Protein AF-A0A0F9F7E4-F1 (afdb_monomer)

Solvent-accessible surface area (backbone atoms only — not comparable to full-atom values): 4914 Å² total; per-residue (Å²): 140,81,86,52,66,58,59,52,51,45,55,53,46,52,50,52,45,54,52,48,53,53,51,44,53,51,38,52,52,51,43,50,54,47,50,59,59,51,62,69,39,75,78,35,64,82,29,64,95,37,70,69,48,43,52,50,56,49,61,71,35,68,69,47,42,52,43,53,50,50,41,54,51,48,54,52,53,42,53,54,47,46,60,49,49,79,75,92

Organism: NCBI:txid412755

pLDDT: mean 93.76, std 8.55, range [45.44, 98.56]

Nearest PDB structures (foldseek):
  4zwt-assembly2_K  TM=7.876E-01  e=5.708E+00  Tequatrovirus T4
  5ofa-assembly1_A  TM=7.299E-01  e=7.260E+00  Homo sapiens
  7zch-assembly1_B  TM=4.681E-01  e=6.437E+00  Homo sapiens

Foldseek 3Di:
DPPCPPVVLLVVLVVLLVVLVVLLVVLVVVLVVLLVVQCPDPVVVVCPPPVVSSVVSLCVDPVNVVSVVVSVVSVVVNVVSVVVSVVD

Secondary structure (DSSP, 8-state):
--TTHHHHHHHHHHHHHHHHHHHHHHHHHHHHHHHHHHTTSGGGGGTTT-HHHHHHHHHHSHHHHHHHHHHHHHHHHHHHHHHHHTT-

Structure (mmCIF, N/CA/C/O backbone):
data_AF-A0A0F9F7E4-F1
#
_entry.id   AF-A0A0F9F7E4-F1
#
loop_
_atom_site.group_PDB
_atom_site.id
_atom_site.type_symbol
_atom_site.label_atom_id
_atom_site.label_alt_id
_atom_site.label_comp_id
_atom_site.label_asym_id
_atom_site.label_entity_id
_atom_site.label_seq_id
_atom_site.pdbx_PDB_ins_code
_atom_site.Cartn_x
_atom_site.Cartn_y
_atom_site.Cartn_z
_atom_site.occupancy
_atom_site.B_iso_or_equiv
_atom_site.auth_seq_id
_atom_site.auth_comp_id
_atom_site.auth_asym_id
_atom_site.auth_atom_id
_atom_site.pdbx_PDB_model_num
ATOM 1 N N . MET A 1 1 ? 27.161 8.016 -30.815 1.00 45.44 1 MET A N 1
ATOM 2 C CA . MET A 1 1 ? 26.800 8.016 -29.377 1.00 45.44 1 MET A CA 1
ATOM 3 C C . MET A 1 1 ? 25.804 6.891 -29.061 1.00 45.44 1 MET A C 1
ATOM 5 O O . MET A 1 1 ? 24.726 7.149 -28.553 1.00 45.44 1 MET A O 1
ATOM 9 N N . SER A 1 2 ? 26.149 5.634 -29.361 1.00 53.66 2 SER A N 1
ATOM 10 C CA . SER A 1 2 ? 25.325 4.438 -29.075 1.00 53.66 2 SER A CA 1
ATOM 11 C C . SER A 1 2 ? 25.765 3.699 -27.799 1.00 53.66 2 SER A C 1
ATOM 13 O O . SER A 1 2 ? 25.351 2.571 -27.543 1.00 53.66 2 SER A O 1
ATOM 15 N N . GLY A 1 3 ? 26.631 4.325 -26.996 1.00 58.81 3 GLY A N 1
ATOM 16 C CA . GLY A 1 3 ? 27.169 3.746 -25.773 1.00 58.81 3 GLY A CA 1
ATOM 17 C C . GLY A 1 3 ? 26.123 3.721 -24.662 1.00 58.81 3 GLY A C 1
ATOM 18 O O . GLY A 1 3 ? 25.931 4.719 -23.979 1.00 58.81 3 GLY A O 1
ATOM 19 N N . ASN A 1 4 ? 25.503 2.556 -24.474 1.00 81.69 4 ASN A N 1
ATOM 20 C CA . ASN A 1 4 ? 24.729 2.146 -23.297 1.00 81.69 4 ASN A CA 1
ATOM 21 C C . ASN A 1 4 ? 23.245 2.572 -23.186 1.00 81.69 4 ASN A C 1
ATOM 23 O O . ASN A 1 4 ? 22.764 2.897 -22.100 1.00 81.69 4 ASN A O 1
ATOM 27 N N . THR A 1 5 ? 22.465 2.472 -24.269 1.00 89.00 5 THR A N 1
ATOM 28 C CA . THR A 1 5 ? 20.988 2.578 -24.196 1.00 89.00 5 THR A CA 1
ATOM 29 C C . THR A 1 5 ? 20.381 1.585 -23.196 1.00 89.00 5 THR A C 1
ATOM 31 O O . THR A 1 5 ? 19.502 1.950 -22.423 1.00 89.00 5 THR A O 1
ATOM 34 N N . ARG A 1 6 ? 20.885 0.343 -23.158 1.00 89.50 6 ARG A N 1
ATOM 35 C CA . ARG A 1 6 ? 20.422 -0.719 -22.246 1.00 89.50 6 ARG A CA 1
ATOM 36 C C . ARG A 1 6 ? 20.575 -0.323 -20.772 1.00 89.50 6 ARG A C 1
ATOM 38 O O . ARG A 1 6 ? 19.618 -0.421 -20.014 1.00 89.50 6 ARG A O 1
ATOM 45 N N . GLY A 1 7 ? 21.746 0.172 -20.372 1.00 90.94 7 GLY A N 1
ATOM 46 C CA . GLY A 1 7 ? 21.994 0.635 -19.006 1.00 90.94 7 GLY A CA 1
ATOM 47 C C . GLY A 1 7 ? 21.169 1.865 -18.643 1.00 90.94 7 GLY A C 1
ATOM 48 O O . GLY A 1 7 ? 20.608 1.905 -17.554 1.00 90.94 7 GLY A O 1
ATOM 49 N N . LYS A 1 8 ? 20.984 2.810 -19.574 1.00 92.88 8 LYS A N 1
ATOM 50 C CA . LYS A 1 8 ? 20.095 3.961 -19.350 1.00 92.88 8 LYS A CA 1
ATOM 51 C C . LYS A 1 8 ? 18.646 3.538 -19.121 1.00 92.88 8 LYS A C 1
ATOM 53 O O . LYS A 1 8 ? 17.999 4.052 -18.215 1.00 92.88 8 LYS A O 1
ATOM 58 N N . LEU A 1 9 ? 18.145 2.564 -19.883 1.00 92.56 9 LEU A N 1
ATOM 59 C CA . LEU A 1 9 ? 16.816 2.000 -19.645 1.00 92.56 9 LEU A CA 1
ATOM 60 C C . LEU A 1 9 ? 16.724 1.361 -18.252 1.00 92.56 9 LEU A C 1
ATOM 62 O O . LEU A 1 9 ? 15.763 1.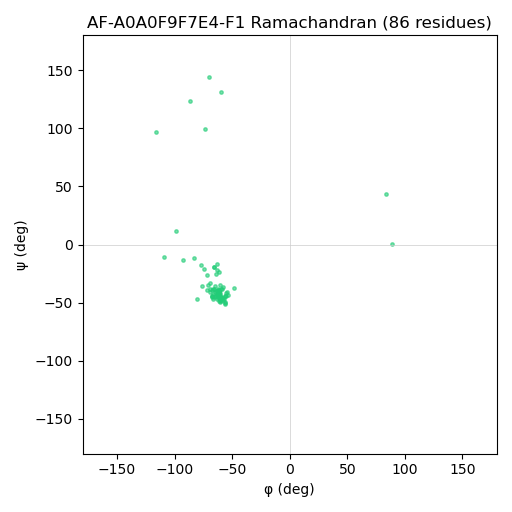635 -17.537 1.00 92.56 9 LEU A O 1
ATOM 66 N N . LYS A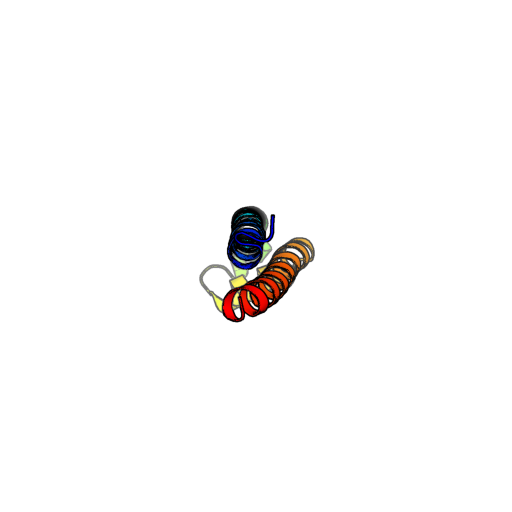 1 10 ? 17.733 0.588 -17.824 1.00 91.38 10 LYS A N 1
ATOM 67 C CA . LYS A 1 10 ? 17.764 0.015 -16.466 1.00 91.38 10 LYS A CA 1
ATOM 68 C C . LYS A 1 10 ? 17.704 1.078 -15.376 1.00 91.38 10 LYS A C 1
ATOM 70 O O . LYS A 1 10 ? 16.880 0.947 -14.479 1.00 91.38 10 LYS A O 1
ATOM 75 N N . GLU A 1 11 ? 18.515 2.131 -15.481 1.00 92.88 11 GLU A N 1
ATOM 76 C CA . GLU A 1 11 ? 18.518 3.248 -14.525 1.00 92.88 11 GLU A CA 1
ATOM 77 C C . GLU A 1 11 ? 17.121 3.878 -14.393 1.00 92.88 11 GLU A C 1
ATOM 79 O O . GLU A 1 11 ? 16.643 4.117 -13.283 1.00 92.88 11 GLU A O 1
ATOM 84 N N . HIS A 1 12 ? 16.431 4.101 -15.517 1.00 94.31 12 HIS A N 1
ATOM 85 C CA . HIS A 1 12 ? 15.084 4.670 -15.507 1.00 94.31 12 HIS A CA 1
ATOM 86 C C . HIS A 1 12 ? 14.045 3.725 -14.888 1.00 94.31 12 HIS A C 1
ATOM 88 O O . HIS A 1 12 ? 13.245 4.174 -14.067 1.00 94.31 12 HIS A O 1
ATOM 94 N N . PHE A 1 13 ? 14.061 2.431 -15.220 1.00 93.56 13 PHE A N 1
ATOM 95 C CA . PHE A 1 13 ? 13.125 1.462 -14.632 1.00 93.56 13 PHE A CA 1
ATOM 96 C C . PHE A 1 13 ? 13.396 1.199 -13.144 1.00 93.56 13 PHE A C 1
ATOM 98 O O . PHE A 1 13 ? 12.450 1.041 -12.377 1.00 93.56 13 PHE A O 1
ATOM 105 N N . GLU A 1 14 ? 14.653 1.245 -12.705 1.00 91.19 14 GLU A N 1
ATOM 106 C CA . GLU A 1 14 ? 15.001 1.220 -11.279 1.00 91.19 14 GLU A CA 1
ATOM 107 C C . GLU A 1 14 ? 14.489 2.478 -10.553 1.00 91.19 14 GLU A C 1
ATOM 109 O O . GLU A 1 14 ? 14.059 2.411 -9.403 1.00 91.19 14 GLU A O 1
ATOM 114 N N . GLY A 1 15 ? 14.504 3.638 -11.218 1.00 93.81 15 GLY A N 1
ATOM 115 C CA . GLY A 1 15 ? 13.867 4.857 -10.714 1.00 93.81 15 GLY A CA 1
ATOM 116 C C . GLY A 1 15 ? 12.349 4.715 -10.561 1.00 93.81 15 GLY A C 1
ATOM 117 O O . GLY A 1 15 ? 11.797 5.112 -9.537 1.00 93.81 15 GLY A O 1
ATOM 118 N N . VAL A 1 16 ? 11.675 4.103 -11.543 1.00 94.75 16 VAL A N 1
ATOM 119 C CA . VAL A 1 16 ? 10.233 3.803 -11.468 1.00 94.75 16 VAL A CA 1
ATOM 120 C C . VAL A 1 16 ? 9.928 2.883 -10.285 1.00 94.75 16 VAL A C 1
ATOM 122 O O . VAL A 1 16 ? 9.060 3.221 -9.485 1.00 94.75 16 VAL A O 1
ATOM 125 N N . HIS A 1 17 ? 10.670 1.782 -10.137 1.00 93.56 17 HIS A N 1
ATOM 126 C CA . HIS A 1 17 ? 10.502 0.835 -9.029 1.00 93.56 17 HIS A CA 1
ATOM 127 C C . HIS A 1 17 ? 10.641 1.527 -7.664 1.00 93.56 17 HIS A C 1
ATOM 129 O O . HIS A 1 17 ? 9.732 1.469 -6.840 1.00 93.56 17 HIS A O 1
ATOM 135 N N . ARG A 1 18 ? 11.716 2.305 -7.464 1.00 94.81 18 ARG A N 1
ATOM 136 C CA . ARG A 1 18 ? 11.948 3.054 -6.215 1.00 94.81 18 ARG A CA 1
ATOM 137 C C . ARG A 1 18 ? 10.840 4.056 -5.889 1.00 94.81 18 ARG A C 1
ATOM 139 O O . ARG A 1 18 ? 10.485 4.224 -4.724 1.00 94.81 18 ARG A O 1
ATOM 146 N N . ASN A 1 19 ? 10.289 4.725 -6.901 1.00 96.69 19 ASN A N 1
ATOM 147 C CA . ASN A 1 19 ? 9.165 5.637 -6.698 1.00 96.69 19 ASN A CA 1
ATOM 148 C C . ASN A 1 19 ? 7.897 4.881 -6.289 1.00 96.69 19 ASN A C 1
ATOM 150 O O . ASN A 1 19 ? 7.161 5.352 -5.423 1.00 96.69 19 ASN A O 1
ATOM 154 N N . ILE A 1 20 ? 7.644 3.709 -6.879 1.00 97.19 20 ILE A N 1
ATOM 155 C CA . ILE A 1 20 ? 6.500 2.881 -6.494 1.00 97.19 20 ILE A CA 1
ATOM 156 C C . ILE A 1 20 ? 6.673 2.352 -5.066 1.00 97.19 20 ILE A C 1
ATOM 158 O O . ILE A 1 20 ? 5.723 2.451 -4.291 1.00 97.19 20 ILE A O 1
ATOM 162 N N . ASP A 1 21 ? 7.866 1.903 -4.674 1.00 96.38 21 ASP A N 1
ATOM 163 C CA . ASP A 1 21 ? 8.162 1.505 -3.290 1.00 96.38 21 ASP A CA 1
ATOM 164 C C . ASP A 1 21 ? 7.860 2.630 -2.291 1.00 96.38 21 ASP A C 1
ATOM 166 O O . ASP A 1 21 ? 7.225 2.406 -1.256 1.00 96.38 21 ASP A O 1
ATOM 170 N N . TRP A 1 22 ? 8.258 3.865 -2.612 1.00 98.06 22 TRP A N 1
ATOM 171 C CA . TRP A 1 22 ? 7.958 5.032 -1.781 1.00 98.06 22 TRP A CA 1
ATOM 172 C C . TRP A 1 22 ? 6.450 5.297 -1.678 1.00 98.06 22 TRP A C 1
ATOM 174 O O . TRP A 1 22 ? 5.934 5.542 -0.585 1.00 98.06 22 TRP A O 1
ATOM 184 N N . CYS A 1 23 ? 5.715 5.190 -2.785 1.00 98.25 23 CYS A N 1
ATOM 185 C CA . CYS A 1 23 ? 4.259 5.303 -2.770 1.00 98.25 23 CYS A CA 1
ATOM 186 C C . CYS A 1 23 ? 3.602 4.191 -1.934 1.00 98.25 23 CYS A C 1
ATOM 188 O O . CYS A 1 23 ? 2.709 4.476 -1.136 1.00 98.25 23 CYS A O 1
ATOM 190 N N . LEU A 1 24 ? 4.052 2.939 -2.072 1.00 98.25 24 LEU A N 1
ATOM 191 C CA . LEU A 1 24 ? 3.546 1.798 -1.302 1.00 98.25 24 LEU A CA 1
ATOM 192 C C . LEU A 1 24 ? 3.796 1.969 0.199 1.00 98.25 24 LEU A C 1
ATOM 194 O O . LEU A 1 24 ? 2.907 1.671 0.997 1.00 98.25 24 LEU A O 1
ATOM 198 N N . HIS A 1 25 ? 4.957 2.507 0.588 1.00 98.06 25 HIS A N 1
ATOM 199 C CA . HIS A 1 25 ? 5.246 2.858 1.978 1.00 98.06 25 HIS A CA 1
ATOM 200 C C . HIS A 1 25 ? 4.199 3.822 2.552 1.00 98.06 25 HIS A C 1
ATOM 202 O O . HIS A 1 25 ? 3.649 3.571 3.627 1.00 98.06 25 HIS A O 1
ATOM 208 N N . HIS A 1 26 ? 3.897 4.909 1.837 1.00 98.44 26 HIS A N 1
ATOM 209 C CA . HIS A 1 26 ? 2.928 5.904 2.307 1.00 98.44 26 HIS A CA 1
ATOM 210 C C . HIS A 1 26 ? 1.500 5.380 2.306 1.00 98.44 26 HIS A C 1
ATOM 212 O O . HIS A 1 26 ? 0.774 5.634 3.261 1.00 98.44 26 HIS A O 1
ATOM 218 N N . ILE A 1 27 ? 1.112 4.585 1.309 1.00 98.44 27 ILE A N 1
ATOM 219 C CA . ILE A 1 27 ? -0.199 3.924 1.284 1.00 98.44 27 ILE A CA 1
ATOM 220 C C . ILE A 1 27 ? -0.370 3.006 2.495 1.00 98.44 27 ILE A C 1
ATOM 222 O O . ILE A 1 27 ? -1.406 3.065 3.156 1.00 98.44 27 ILE A O 1
ATOM 226 N N . ALA A 1 28 ? 0.645 2.204 2.830 1.00 98.19 28 ALA A N 1
ATOM 227 C CA . ALA A 1 28 ? 0.605 1.347 4.011 1.00 98.19 28 ALA A CA 1
ATOM 228 C C . ALA A 1 28 ? 0.461 2.174 5.299 1.00 98.19 28 ALA A C 1
ATOM 230 O O . ALA A 1 28 ? -0.373 1.862 6.146 1.00 98.19 28 ALA A O 1
ATOM 231 N N . LYS A 1 29 ? 1.207 3.281 5.429 1.00 98.56 29 LYS A N 1
ATOM 232 C CA . LYS A 1 29 ? 1.061 4.206 6.565 1.00 98.56 29 LYS A CA 1
ATOM 233 C C . LYS A 1 29 ? -0.329 4.836 6.632 1.00 98.56 29 LYS A C 1
ATOM 235 O O . LYS A 1 29 ? -0.891 4.925 7.721 1.00 98.56 29 LYS A O 1
ATOM 240 N N . SER A 1 30 ? -0.898 5.242 5.500 1.00 98.44 30 SER A N 1
ATOM 241 C CA . SER A 1 30 ? -2.264 5.763 5.432 1.00 98.44 30 SER A CA 1
ATOM 242 C C . SER A 1 30 ? -3.294 4.716 5.856 1.00 98.44 30 SER A C 1
ATOM 244 O O . SER A 1 30 ? -4.183 5.045 6.636 1.00 98.44 30 SER A O 1
ATOM 246 N N . ALA A 1 31 ? -3.155 3.463 5.410 1.00 98.25 31 ALA A N 1
ATOM 247 C CA . ALA A 1 31 ? -4.023 2.364 5.830 1.00 98.25 31 ALA A CA 1
ATOM 248 C C . ALA A 1 31 ? -3.971 2.162 7.354 1.00 98.25 31 ALA A C 1
ATOM 250 O O . ALA A 1 31 ? -5.018 2.146 7.992 1.00 98.25 31 ALA A O 1
ATOM 251 N N . THR A 1 32 ? -2.775 2.147 7.955 1.00 98.12 32 THR A N 1
ATOM 252 C CA . THR A 1 32 ? -2.619 2.052 9.417 1.00 98.12 32 THR A CA 1
ATOM 253 C C . THR A 1 32 ? -3.255 3.230 10.159 1.00 98.12 32 THR A C 1
ATOM 25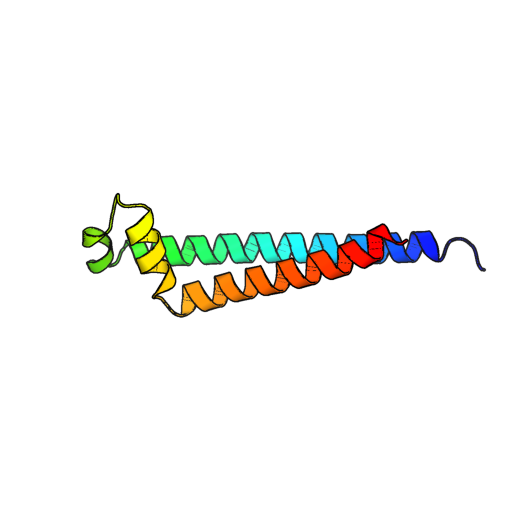5 O O . THR A 1 32 ? -3.880 3.040 11.197 1.00 98.12 32 THR A O 1
ATOM 258 N N . LEU A 1 33 ?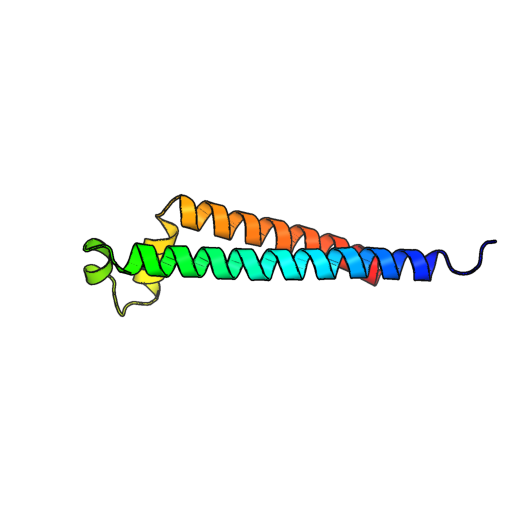 -3.132 4.463 9.653 1.00 98.56 33 LEU A N 1
ATOM 259 C CA . LEU A 1 33 ? -3.794 5.620 10.274 1.00 98.56 33 LEU A CA 1
ATOM 260 C C . LEU A 1 33 ? -5.322 5.477 10.254 1.00 98.56 33 LEU A C 1
ATOM 262 O O . LEU A 1 33 ? -5.989 5.829 11.229 1.00 98.56 33 LEU A O 1
ATOM 266 N N . ILE A 1 34 ? -5.869 4.933 9.166 1.00 98.12 34 ILE A N 1
ATOM 267 C CA . ILE A 1 34 ? -7.297 4.634 9.048 1.00 98.12 34 ILE A CA 1
ATOM 268 C C . ILE A 1 34 ? -7.690 3.528 10.034 1.00 98.12 34 ILE A C 1
ATOM 270 O O . ILE A 1 34 ? -8.650 3.715 10.773 1.00 98.12 34 ILE A O 1
ATOM 274 N N . GLU A 1 35 ? -6.938 2.428 10.118 1.00 97.69 35 GLU A N 1
ATOM 275 C CA . GLU A 1 35 ? -7.172 1.341 11.087 1.00 97.69 35 GLU A CA 1
ATOM 276 C C . GLU A 1 35 ? -7.178 1.856 12.530 1.00 97.69 35 GLU A C 1
ATOM 278 O O . GLU A 1 35 ? -8.085 1.530 13.295 1.00 97.69 35 GLU A O 1
ATOM 283 N N . VAL A 1 36 ? -6.225 2.723 12.895 1.00 97.75 36 VAL A N 1
ATOM 284 C CA . VAL A 1 36 ? -6.168 3.356 14.223 1.00 97.75 36 VAL A CA 1
ATOM 285 C C . VAL A 1 36 ? -7.413 4.201 14.479 1.00 97.75 36 VAL A C 1
ATOM 287 O O . VAL A 1 36 ? -7.995 4.115 15.559 1.00 97.75 36 VAL A O 1
ATOM 290 N N . SER A 1 37 ? -7.846 4.995 13.497 1.00 97.75 37 SER A N 1
ATOM 291 C CA . SER A 1 37 ? -9.062 5.805 13.619 1.00 97.75 37 SER A CA 1
ATOM 292 C C . SER A 1 37 ? -10.321 4.941 13.742 1.00 97.75 37 SER A C 1
ATOM 294 O O . SER A 1 37 ? -11.207 5.263 14.529 1.00 97.75 37 SER A O 1
ATOM 296 N N . LEU A 1 38 ? -10.417 3.858 12.972 1.00 97.19 38 LEU A N 1
ATOM 297 C CA . LEU A 1 38 ? -11.559 2.942 12.971 1.00 97.19 38 LEU A CA 1
ATOM 298 C C . LEU A 1 38 ? -11.623 2.110 14.257 1.00 97.19 38 LEU A C 1
ATOM 300 O O . LEU A 1 38 ? -12.706 1.889 14.792 1.00 97.19 38 LEU A O 1
ATOM 304 N N . SER A 1 39 ? -10.468 1.745 14.816 1.00 96.94 39 SER A N 1
ATOM 305 C CA . SER A 1 39 ? -10.353 1.010 16.083 1.00 96.94 39 SER A CA 1
ATOM 306 C C . SER A 1 39 ? -10.895 1.771 17.299 1.00 96.94 39 SER A C 1
ATOM 308 O O . SER A 1 39 ? -11.134 1.182 18.355 1.00 96.94 39 SER A O 1
ATOM 310 N N . GLN A 1 40 ? -11.080 3.089 17.176 1.00 96.31 40 GLN A N 1
ATOM 311 C CA . GLN A 1 40 ? -11.668 3.934 18.220 1.00 96.31 40 GLN A CA 1
ATOM 312 C C . GLN A 1 40 ? -13.202 3.918 18.206 1.00 96.31 40 GLN A C 1
ATOM 314 O O . GLN A 1 40 ? -13.825 4.417 19.144 1.00 96.31 40 GLN A O 1
ATOM 319 N N . LEU A 1 41 ? -13.828 3.364 17.163 1.00 96.25 41 LEU A N 1
ATOM 320 C CA . LEU A 1 41 ? -15.281 3.299 17.066 1.00 96.25 41 LEU A CA 1
ATOM 321 C C . LEU A 1 41 ? -15.854 2.299 18.084 1.00 96.25 41 LEU A C 1
ATOM 323 O O . LEU A 1 41 ? -15.269 1.233 18.290 1.00 96.25 41 LEU A O 1
ATOM 327 N N . PRO A 1 42 ? -17.033 2.577 18.676 1.00 96.50 42 PRO A N 1
ATOM 328 C CA . PRO A 1 42 ? -17.691 1.634 19.580 1.00 96.50 42 PRO A CA 1
ATOM 329 C C . PRO A 1 42 ? -17.927 0.261 18.940 1.00 96.50 42 PRO A C 1
ATOM 331 O O . PRO A 1 42 ? -17.638 -0.752 19.562 1.00 96.50 42 PRO A O 1
ATOM 334 N N . ALA A 1 43 ? -18.349 0.237 17.670 1.00 94.94 43 ALA A N 1
ATOM 335 C CA . ALA A 1 43 ? -18.605 -0.993 16.916 1.00 94.94 43 ALA A CA 1
ATOM 336 C C . ALA A 1 43 ? -17.353 -1.868 16.715 1.00 94.94 43 ALA A C 1
ATOM 338 O O . ALA A 1 43 ? -17.470 -3.071 16.510 1.00 94.94 43 ALA A O 1
ATOM 339 N N . PHE A 1 44 ? -16.147 -1.291 16.804 1.00 96.75 44 PHE A N 1
ATOM 340 C CA . PHE A 1 44 ? -14.920 -2.080 16.737 1.00 96.75 44 PHE A CA 1
ATOM 341 C C . PHE A 1 44 ? -14.703 -2.920 18.006 1.00 96.75 44 PHE A C 1
ATOM 343 O O . PHE A 1 44 ? -14.077 -3.975 17.951 1.00 96.75 44 PHE A O 1
ATOM 350 N N . GLN A 1 45 ? -15.239 -2.500 19.162 1.00 94.19 45 GLN A N 1
ATOM 351 C CA . GLN A 1 45 ? -15.063 -3.252 20.412 1.00 94.19 45 GLN A CA 1
ATOM 352 C C . GLN A 1 45 ? -15.717 -4.639 20.358 1.00 94.19 45 GLN A C 1
ATOM 354 O O . GLN A 1 45 ? -15.241 -5.550 21.028 1.00 94.19 45 GLN A O 1
ATOM 359 N N . ASP A 1 46 ? -16.743 -4.813 19.521 1.00 94.81 46 ASP A N 1
ATOM 360 C CA . ASP A 1 46 ? -17.445 -6.087 19.336 1.00 94.81 46 ASP A CA 1
ATOM 361 C C . ASP A 1 46 ? -16.632 -7.111 18.523 1.00 94.81 46 ASP A C 1
ATOM 363 O O . ASP A 1 46 ? -16.887 -8.316 18.593 1.00 94.81 46 ASP A O 1
ATOM 367 N N . VAL A 1 47 ? -15.655 -6.640 17.740 1.00 96.00 47 VAL A N 1
ATOM 368 C CA . VAL A 1 47 ? -14.802 -7.475 16.875 1.00 96.00 47 VAL A CA 1
ATOM 369 C C . VAL A 1 47 ? -13.359 -7.581 17.368 1.00 96.00 47 VAL A C 1
ATOM 371 O O . VAL A 1 47 ? -12.609 -8.419 16.873 1.00 96.00 47 VAL A O 1
ATOM 374 N N . LYS A 1 48 ? -12.979 -6.763 18.353 1.00 95.06 48 LYS A N 1
ATOM 375 C CA . LYS A 1 48 ? -11.615 -6.665 18.867 1.00 95.06 48 LYS A CA 1
ATOM 376 C C . LYS A 1 48 ? -11.102 -7.997 19.432 1.00 95.06 48 LYS A C 1
ATOM 378 O O . LYS A 1 48 ? -11.749 -8.615 20.277 1.00 95.06 48 LYS A O 1
ATOM 383 N N . GLY A 1 49 ? -9.898 -8.393 19.030 1.00 94.62 49 GLY A N 1
ATOM 384 C CA . GLY A 1 49 ? -9.235 -9.642 19.413 1.00 94.62 49 GLY A CA 1
ATOM 385 C C . GLY A 1 49 ? -9.543 -10.836 18.504 1.00 94.62 49 GLY A C 1
ATOM 386 O O . GLY A 1 49 ? -9.036 -11.927 18.761 1.00 94.62 49 GLY A O 1
ATOM 387 N N . ASP A 1 50 ? -10.353 -10.652 17.458 1.00 96.69 50 ASP A N 1
ATOM 388 C CA . ASP A 1 50 ? -10.602 -11.644 16.408 1.0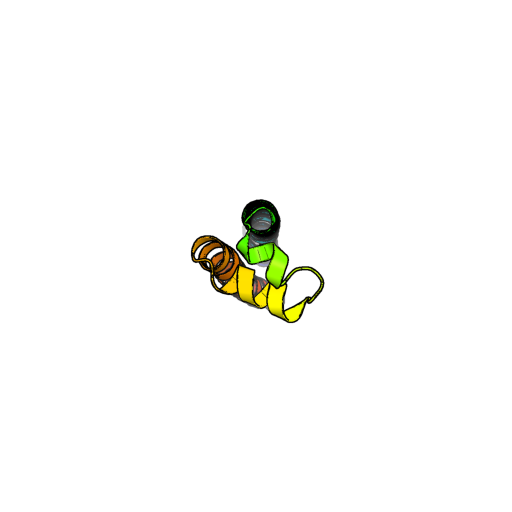0 96.69 50 ASP A CA 1
ATOM 389 C C . ASP A 1 50 ? -10.090 -11.099 15.070 1.00 96.69 50 ASP A C 1
ATOM 391 O O . ASP A 1 50 ? -10.794 -10.360 14.383 1.00 96.69 50 ASP A O 1
ATOM 395 N N . ASP A 1 51 ? -8.868 -11.487 14.689 1.00 95.00 51 ASP A N 1
ATOM 396 C CA . ASP A 1 51 ? -8.164 -10.982 13.499 1.00 95.00 51 ASP A CA 1
ATOM 397 C C . ASP A 1 51 ? -9.030 -10.994 12.229 1.00 95.00 51 ASP A C 1
ATOM 399 O O . ASP A 1 51 ? -8.973 -10.074 11.414 1.00 95.00 51 ASP A O 1
ATOM 403 N N . LYS A 1 52 ? -9.870 -12.025 12.050 1.00 96.00 52 LYS A N 1
ATOM 404 C CA . LYS A 1 52 ? -10.729 -12.143 10.862 1.00 96.00 52 LYS A CA 1
ATOM 405 C C . LYS A 1 52 ? -11.863 -11.130 10.885 1.00 96.00 52 LYS A C 1
ATOM 407 O O . LYS A 1 52 ? -12.229 -10.606 9.832 1.00 96.00 52 LYS A O 1
ATOM 412 N N . LYS A 1 53 ? -12.449 -10.882 12.057 1.00 96.50 53 LYS A N 1
ATOM 413 C CA . LYS A 1 53 ? -13.525 -9.897 12.207 1.00 96.50 53 LYS A CA 1
ATOM 414 C C . LYS A 1 53 ? -12.990 -8.473 12.196 1.00 96.50 53 LYS A C 1
ATOM 416 O O . LYS A 1 53 ? -13.647 -7.614 11.619 1.00 96.50 53 LYS A O 1
ATOM 421 N N . GLU A 1 54 ? -11.810 -8.229 12.761 1.00 96.75 54 GLU A N 1
ATOM 422 C CA . GLU A 1 54 ? -11.129 -6.935 12.652 1.00 96.75 54 GLU A CA 1
ATOM 423 C C . GLU A 1 54 ? -10.815 -6.606 11.188 1.00 96.75 54 GLU A C 1
ATOM 425 O O . GLU A 1 54 ? -11.171 -5.533 10.699 1.00 96.75 54 GLU A O 1
ATOM 430 N N . GLU A 1 55 ? -10.233 -7.554 10.446 1.00 95.31 55 GLU A N 1
ATOM 431 C CA . GLU A 1 55 ? -9.948 -7.372 9.021 1.00 95.31 55 GLU A CA 1
ATOM 432 C C . GLU A 1 55 ? -11.233 -7.139 8.210 1.00 95.31 55 GLU A C 1
ATOM 434 O O . GLU A 1 55 ? -11.267 -6.264 7.341 1.00 95.31 55 GLU A O 1
ATOM 439 N N . ALA A 1 56 ? -12.302 -7.893 8.491 1.00 96.81 56 ALA A N 1
ATOM 440 C CA . ALA A 1 56 ? -13.600 -7.695 7.850 1.00 96.81 56 ALA A CA 1
ATOM 441 C C . ALA A 1 56 ? -14.170 -6.299 8.144 1.00 96.81 56 ALA A C 1
ATOM 443 O O . ALA A 1 56 ? -14.579 -5.611 7.211 1.00 96.81 56 ALA A O 1
ATOM 444 N N . PHE A 1 57 ? -14.111 -5.854 9.402 1.00 97.50 57 PHE A N 1
ATOM 445 C CA . PHE A 1 57 ? -14.552 -4.525 9.815 1.00 97.50 57 PHE A CA 1
ATOM 446 C C . PHE A 1 57 ? -13.823 -3.434 9.026 1.00 97.50 57 PHE A C 1
ATOM 448 O O . PHE A 1 57 ? -14.465 -2.595 8.398 1.00 97.50 57 PHE A O 1
ATOM 455 N N . PHE A 1 58 ? -12.488 -3.471 8.959 1.00 97.38 58 PHE A N 1
ATOM 456 C CA . PHE A 1 58 ? -11.729 -2.491 8.173 1.00 97.38 58 PHE A CA 1
ATOM 457 C C . PHE A 1 58 ? -12.092 -2.538 6.686 1.00 97.38 58 PHE A C 1
ATOM 459 O O . PHE A 1 58 ? -12.283 -1.491 6.062 1.00 97.38 58 PHE A O 1
ATOM 466 N N . LYS A 1 59 ? -12.247 -3.738 6.116 1.00 95.75 59 LYS A N 1
ATOM 467 C CA . LYS A 1 59 ? -12.628 -3.925 4.711 1.00 95.75 59 LYS A CA 1
ATOM 468 C C . LYS A 1 59 ? -14.032 -3.442 4.382 1.00 95.75 59 LYS A C 1
ATOM 470 O O . LYS A 1 59 ? -14.282 -3.209 3.207 1.00 95.75 59 LYS A O 1
ATOM 475 N N . GLU A 1 60 ? -14.933 -3.267 5.340 1.00 96.12 60 GLU A N 1
ATOM 476 C CA . GLU A 1 60 ? -16.257 -2.680 5.093 1.00 96.12 60 GLU A CA 1
ATOM 477 C C . GLU A 1 60 ? -16.208 -1.150 4.947 1.00 96.12 60 GLU A C 1
ATOM 479 O O . GLU A 1 60 ? -17.123 -0.549 4.381 1.00 96.12 60 GLU A O 1
ATOM 484 N N . HIS A 1 61 ? -15.126 -0.499 5.388 1.00 96.88 61 HIS A N 1
ATOM 485 C CA . HIS A 1 61 ? -15.018 0.956 5.358 1.00 96.88 61 HIS A CA 1
ATOM 486 C C . HIS A 1 61 ? -14.481 1.494 4.014 1.00 96.88 61 HIS A C 1
ATOM 488 O O . HIS A 1 61 ? -13.345 1.188 3.634 1.00 96.88 61 HIS A O 1
ATOM 494 N N . PRO A 1 62 ? -15.215 2.398 3.323 1.00 97.44 62 PRO A N 1
ATOM 495 C CA . PRO A 1 62 ? -14.856 2.858 1.975 1.00 97.44 62 PRO A CA 1
ATOM 496 C C . PRO A 1 62 ? -13.466 3.493 1.847 1.00 97.44 62 PRO A C 1
ATOM 498 O O . PRO A 1 62 ? -12.790 3.308 0.839 1.00 97.44 62 PRO A O 1
ATOM 501 N N . MET A 1 63 ? -13.010 4.237 2.861 1.00 97.00 63 MET A N 1
ATOM 502 C CA . MET A 1 63 ? -11.691 4.882 2.819 1.00 97.00 63 MET A CA 1
ATOM 503 C C . MET A 1 63 ? -10.555 3.854 2.900 1.00 97.00 63 MET A C 1
ATOM 505 O O . MET A 1 63 ? -9.575 3.954 2.162 1.00 97.00 63 MET A O 1
ATOM 509 N N . TYR A 1 64 ? -10.704 2.838 3.753 1.00 97.94 64 TYR A N 1
ATOM 510 C CA . TYR A 1 64 ? -9.739 1.745 3.849 1.00 97.94 64 TYR A CA 1
ATOM 511 C C . TYR A 1 64 ? -9.699 0.938 2.546 1.00 97.94 64 TYR A C 1
ATOM 513 O O . TYR A 1 64 ? -8.620 0.679 2.008 1.00 97.94 64 TYR A O 1
ATOM 521 N N . GLN A 1 65 ? -10.871 0.626 1.979 1.00 97.94 65 GLN A N 1
ATOM 522 C CA . GLN A 1 65 ? -10.987 -0.021 0.669 1.00 97.94 65 GLN A CA 1
ATOM 523 C C . GLN A 1 65 ? -10.287 0.781 -0.434 1.00 97.94 65 GLN A C 1
ATOM 525 O O . GLN A 1 65 ? -9.534 0.213 -1.224 1.00 97.94 65 GLN A O 1
ATOM 530 N N . ALA A 1 66 ? -10.505 2.097 -0.495 1.00 97.94 66 ALA A N 1
ATOM 531 C CA . ALA A 1 66 ? -9.908 2.952 -1.517 1.00 97.94 66 ALA A CA 1
ATOM 532 C C . ALA A 1 66 ? -8.373 2.974 -1.424 1.00 97.94 66 ALA A C 1
ATOM 534 O O . ALA A 1 66 ? -7.687 2.784 -2.431 1.00 97.94 66 ALA A O 1
ATOM 535 N N . VAL A 1 67 ? -7.829 3.151 -0.216 1.00 98.00 67 VAL A N 1
ATOM 536 C CA . VAL A 1 67 ? -6.376 3.201 0.020 1.00 98.00 67 VAL A CA 1
ATOM 537 C C . VAL A 1 67 ? -5.714 1.855 -0.275 1.00 98.00 67 VAL A C 1
ATOM 539 O O . VAL A 1 67 ? -4.703 1.802 -0.977 1.00 98.00 67 VAL A O 1
ATOM 542 N N . THR A 1 68 ? -6.298 0.752 0.192 1.00 97.50 68 THR A N 1
ATOM 543 C CA . THR A 1 68 ? -5.763 -0.593 -0.074 1.00 97.50 68 THR A CA 1
ATOM 544 C C . THR A 1 68 ? -5.859 -0.964 -1.557 1.00 97.50 68 THR A C 1
ATOM 546 O O . THR A 1 68 ? -4.904 -1.509 -2.112 1.00 97.50 68 THR A O 1
ATOM 549 N N . SER A 1 69 ? -6.942 -0.580 -2.241 1.00 98.00 69 SER A N 1
ATOM 550 C CA . SER A 1 69 ? -7.094 -0.769 -3.693 1.00 98.00 69 SER A CA 1
ATOM 551 C C . SER A 1 69 ? -6.049 0.008 -4.495 1.00 98.00 69 SER A C 1
ATOM 553 O O . SER A 1 69 ? -5.491 -0.527 -5.455 1.00 98.00 69 SER A O 1
ATOM 555 N N . LEU A 1 70 ? -5.725 1.241 -4.089 1.00 98.06 70 LEU A N 1
ATOM 556 C CA . LEU A 1 70 ? -4.637 2.00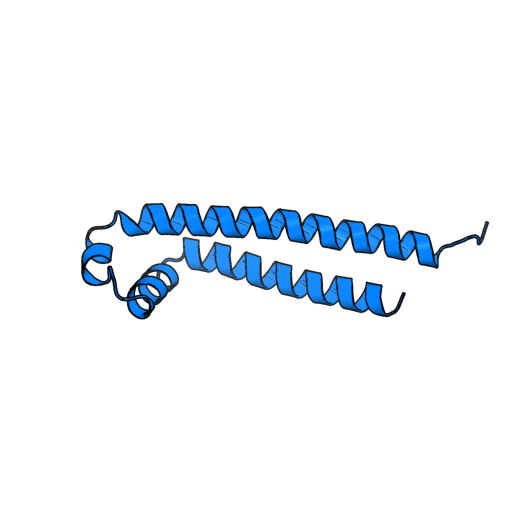9 -4.700 1.00 98.06 70 LEU A CA 1
ATOM 557 C C . LEU A 1 70 ? -3.289 1.285 -4.545 1.00 98.06 70 LEU A C 1
ATOM 559 O O . LEU A 1 70 ? -2.531 1.187 -5.511 1.00 98.06 70 LEU A O 1
ATOM 563 N N . GLY A 1 71 ? -3.016 0.730 -3.360 1.00 98.06 71 GLY A N 1
ATOM 564 C CA . GLY A 1 71 ? -1.819 -0.079 -3.107 1.00 98.06 71 GLY A CA 1
ATOM 565 C C . GLY A 1 71 ? -1.719 -1.293 -4.032 1.00 98.06 71 GLY A C 1
ATOM 566 O O . GLY A 1 71 ? -0.678 -1.513 -4.652 1.00 98.06 71 GLY A O 1
ATOM 567 N N . LEU A 1 72 ? -2.816 -2.037 -4.202 1.00 97.81 72 LEU A N 1
ATOM 568 C CA . LEU A 1 72 ? -2.886 -3.174 -5.132 1.00 97.81 72 LEU A CA 1
ATOM 569 C C . LEU A 1 72 ? -2.644 -2.752 -6.593 1.00 97.81 72 LEU A C 1
ATOM 571 O O . LEU A 1 72 ? -1.945 -3.446 -7.342 1.00 97.81 72 LEU A O 1
ATOM 575 N N . GLY A 1 73 ? -3.182 -1.599 -6.997 1.00 98.06 73 GLY A N 1
ATOM 576 C CA . GLY A 1 73 ? -2.936 -1.019 -8.317 1.00 98.06 73 GLY A CA 1
ATOM 577 C C . GLY A 1 73 ? -1.454 -0.713 -8.546 1.00 98.06 73 GLY A C 1
ATOM 578 O O . GLY A 1 73 ? -0.883 -1.127 -9.556 1.00 98.06 73 GLY A O 1
ATOM 579 N N . LEU A 1 74 ? -0.796 -0.070 -7.579 1.00 97.62 74 LEU A N 1
ATOM 580 C CA . LEU A 1 74 ? 0.636 0.230 -7.659 1.00 97.62 74 LEU A CA 1
ATOM 581 C C . LEU A 1 74 ? 1.511 -1.024 -7.678 1.00 97.62 74 LEU A C 1
ATOM 583 O O . LEU A 1 74 ? 2.442 -1.088 -8.476 1.00 97.62 74 LEU A O 1
ATOM 587 N N . GLN A 1 75 ? 1.189 -2.050 -6.889 1.00 97.38 75 GLN A N 1
ATOM 588 C CA . GLN A 1 75 ? 1.895 -3.337 -6.954 1.00 97.38 75 GLN A CA 1
ATOM 589 C C . GLN A 1 75 ? 1.775 -3.995 -8.334 1.00 97.38 75 GLN A C 1
ATOM 591 O O . GLN A 1 75 ? 2.703 -4.659 -8.797 1.00 97.38 75 GLN A O 1
ATOM 596 N N . THR A 1 76 ? 0.634 -3.825 -9.003 1.00 96.94 76 THR A N 1
ATOM 597 C CA . THR A 1 76 ? 0.448 -4.318 -10.372 1.00 96.94 76 THR A CA 1
ATOM 598 C C . THR A 1 76 ? 1.339 -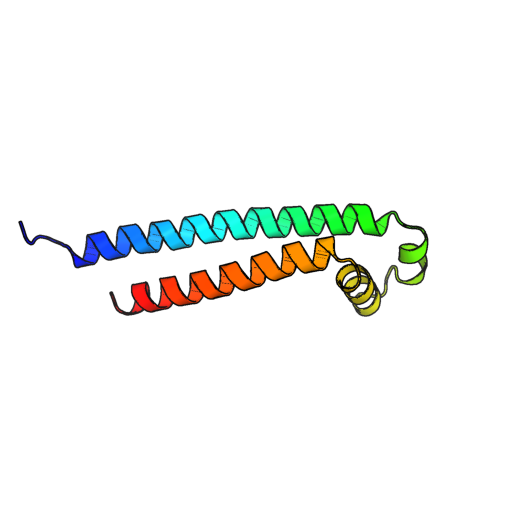3.553 -11.347 1.00 96.94 76 THR A C 1
ATOM 600 O O . THR A 1 76 ? 2.032 -4.178 -12.150 1.00 96.94 76 THR A O 1
ATOM 603 N N . PHE A 1 77 ? 1.390 -2.221 -11.248 1.00 95.12 77 PHE A N 1
ATOM 604 C CA . PHE A 1 77 ? 2.297 -1.410 -12.065 1.00 95.12 77 PHE A CA 1
ATOM 605 C C . PHE A 1 77 ? 3.769 -1.741 -11.822 1.00 95.12 77 PHE A C 1
ATOM 607 O O . PHE A 1 77 ? 4.534 -1.829 -12.782 1.00 95.12 77 PHE A O 1
ATOM 614 N N . ASP A 1 78 ? 4.154 -1.999 -10.575 1.00 95.19 78 ASP A N 1
ATOM 615 C CA . ASP A 1 78 ? 5.526 -2.366 -10.236 1.00 95.19 78 ASP A CA 1
ATOM 616 C C . ASP A 1 78 ? 5.947 -3.687 -10.883 1.00 95.19 78 ASP A C 1
ATOM 618 O O . ASP A 1 78 ? 6.994 -3.780 -11.524 1.00 95.19 78 ASP A O 1
ATOM 622 N N . LYS A 1 79 ? 5.076 -4.703 -10.827 1.00 94.81 79 LYS A N 1
ATOM 6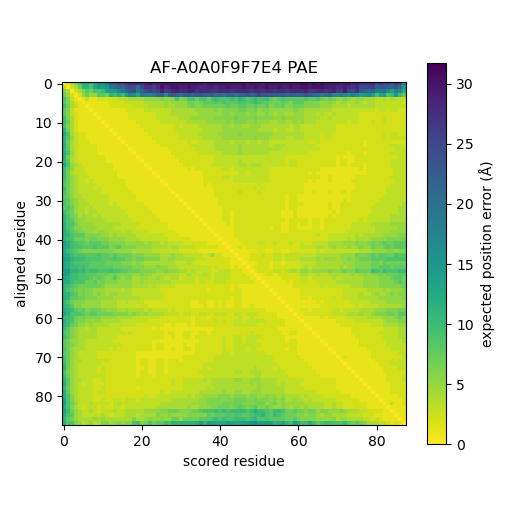23 C CA . LYS A 1 79 ? 5.308 -5.986 -11.507 1.00 94.81 79 LYS A CA 1
ATOM 624 C C . LYS A 1 79 ? 5.484 -5.814 -13.015 1.00 94.81 79 LYS A C 1
ATOM 626 O O . LYS A 1 79 ? 6.318 -6.499 -13.607 1.00 94.81 79 LYS A O 1
ATOM 631 N N . LEU A 1 80 ? 4.732 -4.907 -13.642 1.00 93.38 80 LEU A N 1
ATOM 632 C CA . LEU A 1 80 ? 4.887 -4.597 -15.067 1.00 93.38 80 LEU A CA 1
ATOM 633 C C . LEU A 1 80 ? 6.231 -3.914 -15.353 1.00 93.38 80 LEU A C 1
ATOM 635 O O . LEU A 1 8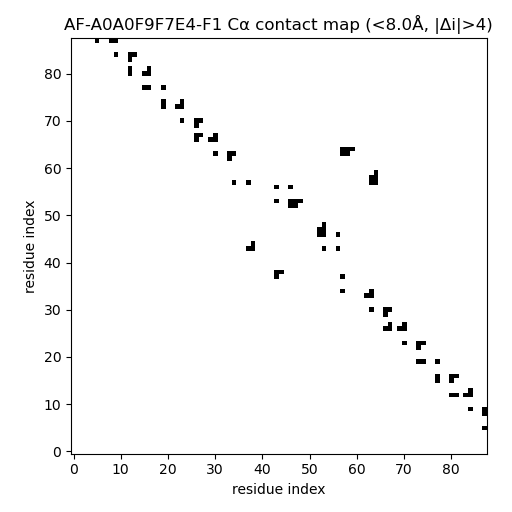0 ? 6.918 -4.305 -16.297 1.00 93.38 80 LEU A O 1
ATOM 639 N N . ALA A 1 81 ? 6.632 -2.943 -14.527 1.00 91.06 81 ALA A N 1
ATOM 640 C CA . ALA A 1 81 ? 7.923 -2.266 -14.647 1.00 91.06 81 ALA A CA 1
ATOM 641 C C . ALA A 1 81 ? 9.092 -3.249 -14.470 1.00 91.06 81 ALA A C 1
ATOM 643 O O . ALA A 1 81 ? 10.006 -3.289 -15.299 1.00 91.06 81 ALA A O 1
ATOM 644 N N . LYS A 1 82 ? 9.022 -4.113 -13.454 1.00 89.50 82 LYS A N 1
ATOM 645 C CA . LYS A 1 82 ? 9.995 -5.184 -13.221 1.00 89.50 82 LYS A CA 1
ATOM 646 C C . LYS A 1 82 ? 10.048 -6.177 -14.380 1.00 89.50 82 LYS A C 1
ATOM 648 O O . LYS A 1 82 ? 11.130 -6.532 -14.828 1.00 89.50 82 LYS A O 1
ATOM 653 N N . GLY A 1 83 ? 8.899 -6.542 -14.949 1.00 91.19 83 GLY A N 1
ATOM 654 C CA . GLY A 1 83 ? 8.839 -7.400 -16.133 1.00 91.19 83 GLY A CA 1
ATOM 655 C C . GLY A 1 83 ? 9.531 -6.814 -17.371 1.00 91.19 83 GLY A C 1
ATOM 656 O O . GLY A 1 83 ? 9.931 -7.572 -18.256 1.00 91.19 83 GLY A O 1
ATOM 657 N N . ILE A 1 84 ? 9.687 -5.487 -17.456 1.00 88.88 84 ILE A N 1
ATOM 658 C CA . ILE A 1 84 ? 10.527 -4.836 -18.473 1.00 88.88 84 ILE A CA 1
ATOM 659 C C . ILE A 1 84 ? 11.997 -4.894 -18.052 1.00 88.88 84 ILE A C 1
ATOM 661 O O . ILE A 1 84 ? 12.835 -5.293 -18.858 1.00 88.88 84 ILE A O 1
ATOM 665 N N . TYR A 1 85 ? 12.306 -4.549 -16.799 1.00 84.19 85 TYR A N 1
ATOM 666 C CA . TYR A 1 85 ? 13.665 -4.600 -16.251 1.00 84.19 85 TYR A CA 1
ATOM 667 C C . TYR A 1 85 ? 14.322 -5.979 -16.420 1.00 84.19 85 TYR A C 1
ATOM 669 O O . TYR A 1 85 ? 15.467 -6.059 -16.860 1.00 84.19 85 TYR A O 1
ATOM 677 N N . ASP A 1 86 ? 13.582 -7.058 -16.157 1.00 87.31 86 ASP A N 1
ATOM 678 C CA . ASP A 1 86 ? 14.059 -8.443 -16.259 1.00 87.31 86 ASP A CA 1
ATOM 679 C C . ASP A 1 86 ? 14.392 -8.861 -17.706 1.00 87.31 86 ASP A C 1
ATOM 681 O O . ASP A 1 86 ? 15.132 -9.818 -17.931 1.00 87.31 86 ASP A O 1
ATOM 685 N N . LYS A 1 87 ? 13.861 -8.141 -18.704 1.00 88.06 87 LYS A N 1
ATOM 686 C CA . LYS A 1 87 ? 14.149 -8.350 -20.134 1.00 88.06 87 LYS A CA 1
ATOM 687 C C . LYS A 1 87 ? 15.293 -7.467 -20.642 1.00 88.06 87 LYS A C 1
ATOM 689 O O . LYS A 1 87 ? 15.780 -7.687 -21.754 1.00 88.06 87 LYS A O 1
ATOM 694 N N . LEU A 1 88 ? 15.685 -6.457 -19.861 1.00 84.06 88 LEU A N 1
ATOM 695 C CA . LEU A 1 88 ? 16.755 -5.511 -20.168 1.00 84.06 88 LEU A CA 1
ATOM 696 C C . LEU A 1 88 ? 18.107 -5.968 -19.666 1.00 84.06 88 LEU A C 1
ATOM 698 O O . LEU A 1 88 ? 19.065 -5.284 -20.042 1.00 84.06 88 LEU A O 1
#

Sequence (88 aa):
MSGNTRGKLKEHFEGVHRNIDWCLHHIAKSATLIEVSLSQLPAFQDVKGDDKKEEAFFKEHPMYQAVTSLGLGLQTFDKLAKGIYDKL

Mean predicted aligned error: 4.07 Å

Radius of gyration: 18.87 Å; Cα contacts (8 Å, |Δi|>4): 52; chains: 1; bounding box: 46×20×50 Å